Protein AF-A0ABD3BTG7-F1 (afdb_monomer_lite)

Foldseek 3Di:
DDDVLLVCFPVSVVVVVVVVVVVVVVVVVVQVVPVVVVVVVVVVVVVVCVVVPDDDPPCPPDPGDDDLPPPPDPNVVVVVVVVVVVVCVVQNDAPEEAEDEFDCPDPQNVVVCVVVPNDDSSSCVVSSVVVSVVVVVVVVVVVCPPDPRGDYHYDYD

Secondary structure (DSSP, 8-state):
---TTGGGHHHHHHHHHHHHHHHHHHHHHHHHHTHHHHHHHHHHHHHHHHHTT----TTTT-S----TTSTTSHHHHHHHHHHHHHHHHHH-S-SEEEEE---TT-HHHHHHHHHTTS--GGG-HHHHHHHHHHHHHHHHHHHHTT-TT--EEEEE-

Sequence (157 aa):
MYSLLLNGGRLFQQYLVDAYTCIEQSRLDFINTNQNIFRSEYVAGLYDALARGDNNAHDIGKRVFLPSSFTGGPRYMYKHYQDALAICRVYGNPQYFITFTCNVKWPEICRHLDKNGGTQAQNRPDIIARVFRIKVQQCFSGLCEPTGHSAMWLQVI

InterPro domains:
  IPR025476 Helitron helicase-like domain [PF14214] (5-145)

Organism: NCBI:txid1961234

pLDDT: mean 81.6, std 11.11, range [41.5, 96.06]

Structure (mmCIF, N/CA/C/O backbone):
data_AF-A0ABD3BTG7-F1
#
_entry.id   AF-A0ABD3BTG7-F1
#
loop_
_atom_site.group_PDB
_atom_site.id
_atom_site.type_symbol
_atom_site.label_atom_id
_atom_site.label_alt_id
_atom_site.label_comp_id
_atom_site.label_asym_id
_atom_site.label_entity_id
_atom_site.label_seq_id
_atom_site.pdbx_PDB_ins_code
_atom_site.Cartn_x
_atom_site.Cartn_y
_atom_site.Cartn_z
_atom_site.occupancy
_atom_site.B_iso_or_equiv
_atom_site.auth_seq_id
_atom_site.auth_comp_id
_atom_site.auth_asym_id
_atom_site.auth_atom_id
_atom_site.pdbx_PDB_model_num
ATOM 1 N N . MET A 1 1 ? -5.006 -6.252 26.808 1.00 41.50 1 MET A N 1
ATOM 2 C CA . MET A 1 1 ? -3.707 -5.553 26.724 1.00 41.50 1 MET A CA 1
ATOM 3 C C . MET A 1 1 ? -3.990 -4.145 26.219 1.00 41.50 1 MET A C 1
ATOM 5 O O . MET A 1 1 ? -4.312 -3.983 25.048 1.00 41.50 1 MET A O 1
ATOM 9 N N . TYR A 1 2 ? -4.033 -3.163 27.121 1.00 54.88 2 TYR A N 1
ATOM 10 C CA . TYR A 1 2 ? -4.366 -1.777 26.788 1.00 54.88 2 TYR A CA 1
ATOM 11 C C . TYR A 1 2 ? -3.116 -1.090 26.233 1.00 54.88 2 TYR A C 1
ATOM 13 O O . TYR A 1 2 ? -2.169 -0.854 26.975 1.00 54.88 2 TYR A O 1
ATOM 21 N N . SER A 1 3 ? -3.086 -0.802 24.931 1.00 67.50 3 SER A N 1
ATOM 22 C CA . SER A 1 3 ? -2.063 0.090 24.380 1.00 67.50 3 SER A CA 1
ATOM 23 C C . SER A 1 3 ? -2.517 1.525 24.633 1.00 67.50 3 SER A C 1
ATOM 25 O O . SER A 1 3 ? -3.470 1.975 23.998 1.00 67.50 3 SER A O 1
ATOM 27 N N . LEU A 1 4 ? -1.862 2.236 25.561 1.00 73.00 4 LEU A N 1
ATOM 28 C CA . LEU A 1 4 ? -2.149 3.654 25.844 1.00 73.00 4 LEU A CA 1
ATOM 29 C C . LEU A 1 4 ? -2.120 4.512 24.568 1.00 73.00 4 LEU A C 1
ATOM 31 O O . LEU A 1 4 ? -2.886 5.463 24.452 1.00 73.00 4 LEU A O 1
ATOM 35 N N . LEU A 1 5 ? -1.278 4.140 23.600 1.00 78.75 5 LEU A N 1
ATOM 36 C CA . LEU A 1 5 ? -1.126 4.843 22.327 1.00 78.75 5 LEU A CA 1
ATOM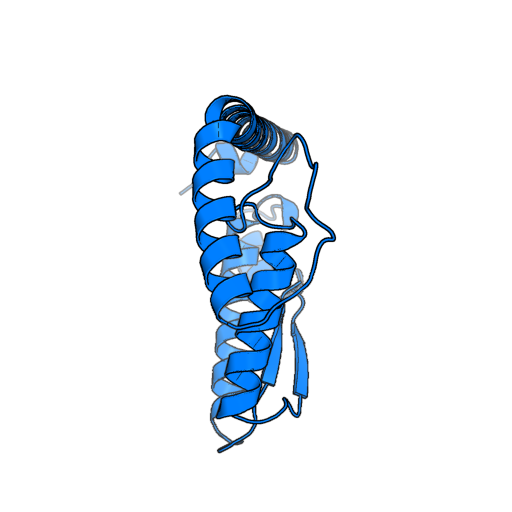 37 C C . LEU A 1 5 ? -2.440 4.896 21.535 1.00 78.75 5 LEU A C 1
ATOM 39 O O . LEU A 1 5 ? -2.820 5.955 21.045 1.00 78.75 5 LEU A O 1
ATOM 43 N N . LEU A 1 6 ? -3.178 3.783 21.468 1.00 75.00 6 LEU A N 1
ATOM 44 C CA . LEU A 1 6 ? -4.442 3.713 20.721 1.00 75.00 6 LEU A CA 1
ATOM 45 C C . LEU A 1 6 ? -5.578 4.490 21.405 1.00 75.00 6 LEU A C 1
ATOM 47 O O . LEU A 1 6 ? -6.529 4.902 20.742 1.00 75.00 6 LEU A O 1
ATOM 51 N N . ASN A 1 7 ? -5.464 4.749 22.710 1.00 76.56 7 ASN A N 1
ATOM 52 C CA . ASN A 1 7 ? -6.413 5.592 23.437 1.00 76.56 7 ASN A CA 1
ATOM 53 C C . ASN A 1 7 ? -6.187 7.093 23.190 1.00 76.56 7 ASN A C 1
ATOM 55 O O . ASN A 1 7 ? -7.058 7.892 23.522 1.00 76.56 7 ASN A O 1
ATOM 59 N N . GLY A 1 8 ? -5.069 7.485 22.564 1.00 79.69 8 GLY A N 1
ATOM 60 C CA . GLY A 1 8 ? -4.791 8.875 22.185 1.00 79.69 8 GLY A CA 1
ATOM 61 C C . GLY A 1 8 ? -5.719 9.435 21.096 1.00 79.69 8 GLY A C 1
ATOM 62 O O . GLY A 1 8 ? -5.681 10.635 20.821 1.00 79.69 8 GLY A O 1
ATOM 63 N N . GLY A 1 9 ? -6.556 8.595 20.471 1.00 84.69 9 GLY A N 1
ATOM 64 C CA . GLY A 1 9 ? -7.593 9.010 19.523 1.00 84.69 9 GLY A CA 1
ATOM 65 C C . GLY A 1 9 ? -7.046 9.885 18.393 1.00 84.69 9 GLY A C 1
ATOM 66 O O . GLY A 1 9 ? -6.096 9.506 17.709 1.00 84.69 9 GLY A O 1
ATOM 67 N N . ARG A 1 10 ? -7.625 11.081 18.218 1.00 86.94 10 ARG A N 1
ATOM 68 C CA . ARG A 1 10 ? -7.233 12.026 17.157 1.00 86.94 10 ARG A CA 1
ATOM 69 C C . ARG A 1 10 ? -5.776 12.479 17.243 1.00 86.94 10 ARG A C 1
ATOM 71 O O . ARG A 1 10 ? -5.151 12.647 16.204 1.00 86.94 10 ARG A O 1
ATOM 78 N N . LEU A 1 11 ? -5.228 12.639 18.450 1.00 89.31 11 LEU A N 1
ATOM 79 C CA . LEU A 1 11 ? -3.832 13.050 18.619 1.00 89.31 11 LEU A CA 1
ATOM 80 C C . LEU A 1 11 ? -2.878 11.975 18.085 1.00 89.31 11 LEU A C 1
ATOM 82 O O . LEU A 1 11 ? -1.920 12.279 17.382 1.00 89.31 11 LEU A O 1
ATOM 86 N N . PHE A 1 12 ? -3.179 10.706 18.368 1.00 87.75 12 PHE A N 1
ATOM 87 C CA . PHE A 1 12 ? -2.403 9.588 17.838 1.00 87.75 12 PHE A CA 1
ATOM 88 C C . PHE A 1 12 ? -2.557 9.449 16.317 1.00 87.75 12 PHE A C 1
ATOM 90 O O . PHE A 1 12 ? -1.576 9.206 15.621 1.00 87.75 12 PHE A O 1
ATOM 97 N N . GLN A 1 13 ? -3.768 9.649 15.785 1.00 87.81 13 GLN A N 1
ATOM 98 C CA . GLN A 1 13 ? -4.004 9.651 14.337 1.00 87.81 13 GLN A CA 1
ATOM 99 C C . GLN A 1 13 ? -3.195 10.746 13.630 1.00 87.81 13 GLN A C 1
ATOM 101 O O . GLN A 1 13 ? -2.576 10.468 12.608 1.00 87.81 13 GLN A O 1
ATOM 106 N N . GLN A 1 14 ? -3.157 11.958 14.189 1.00 91.38 14 GLN A N 1
ATOM 107 C CA . GLN A 1 14 ? -2.342 13.048 13.657 1.00 91.38 14 GLN A CA 1
ATOM 108 C C . GLN A 1 14 ? -0.854 12.693 13.693 1.00 91.38 14 GLN A C 1
ATOM 110 O O . GLN A 1 14 ? -0.184 12.781 12.670 1.00 91.38 14 GLN A O 1
ATOM 115 N N . TYR A 1 15 ? -0.365 12.186 14.828 1.00 92.00 15 TYR A N 1
ATOM 116 C CA . TYR A 1 15 ? 1.019 11.735 14.953 1.00 92.00 15 TYR A CA 1
ATOM 117 C C . TYR A 1 15 ? 1.398 10.686 13.895 1.00 92.00 15 TYR A C 1
ATOM 119 O O . TYR A 1 15 ? 2.479 10.761 13.319 1.00 92.00 15 TYR A O 1
ATOM 127 N N . LEU A 1 16 ? 0.516 9.722 13.605 1.00 90.62 16 LEU A N 1
ATOM 128 C CA . LEU A 1 16 ? 0.758 8.723 12.560 1.00 90.62 16 LEU A CA 1
ATOM 129 C C . LEU A 1 16 ? 0.877 9.348 11.165 1.00 90.62 16 LEU A C 1
ATOM 131 O O . LEU A 1 16 ? 1.757 8.953 10.402 1.00 90.62 16 LEU A O 1
ATOM 135 N N . VAL A 1 17 ? 0.003 10.302 10.830 1.00 92.88 17 VAL A N 1
ATOM 136 C CA . VAL A 1 17 ? 0.037 11.005 9.536 1.00 92.88 17 VAL A CA 1
ATOM 137 C C . VAL A 1 17 ? 1.312 11.838 9.409 1.00 92.88 17 VAL A C 1
ATOM 139 O O . VAL A 1 17 ? 1.978 11.786 8.373 1.00 92.88 17 VAL A O 1
ATOM 142 N N . ASP A 1 18 ? 1.694 12.546 10.469 1.00 96.06 18 ASP A N 1
ATOM 143 C CA . ASP A 1 18 ? 2.909 13.359 10.496 1.00 96.06 18 ASP A CA 1
ATOM 144 C C . ASP A 1 18 ? 4.158 12.475 10.367 1.00 96.06 18 ASP A C 1
ATOM 146 O O . ASP A 1 18 ? 5.019 12.725 9.524 1.00 96.06 18 ASP A O 1
ATOM 150 N N . ALA A 1 19 ? 4.226 11.379 11.129 1.00 95.62 19 ALA A N 1
ATOM 151 C CA . ALA A 1 19 ? 5.321 10.416 11.049 1.00 95.62 19 ALA A CA 1
ATOM 152 C C . ALA A 1 19 ? 5.441 9.803 9.645 1.00 95.62 19 ALA A C 1
ATOM 154 O O . ALA A 1 19 ? 6.545 9.718 9.105 1.00 95.62 19 ALA A O 1
ATOM 155 N N . TYR A 1 20 ? 4.319 9.418 9.031 1.00 93.69 20 TYR A N 1
ATOM 156 C CA . TYR A 1 20 ? 4.301 8.913 7.658 1.00 93.69 20 TYR A CA 1
ATOM 157 C C . TYR A 1 20 ? 4.818 9.958 6.661 1.00 93.69 20 TYR A C 1
ATOM 159 O O . TYR A 1 20 ? 5.662 9.643 5.826 1.00 93.69 20 TYR A O 1
ATOM 167 N N . THR A 1 21 ? 4.378 11.212 6.786 1.00 94.69 21 THR A N 1
ATOM 168 C CA . THR A 1 21 ? 4.817 12.314 5.915 1.00 94.69 21 THR A CA 1
ATOM 169 C C . THR A 1 21 ? 6.323 12.549 6.027 1.00 94.69 21 THR A C 1
ATOM 171 O O . THR A 1 21 ? 6.998 12.685 5.010 1.00 94.69 21 THR A O 1
ATOM 174 N N . CYS A 1 22 ? 6.883 12.518 7.240 1.00 96.00 22 CYS A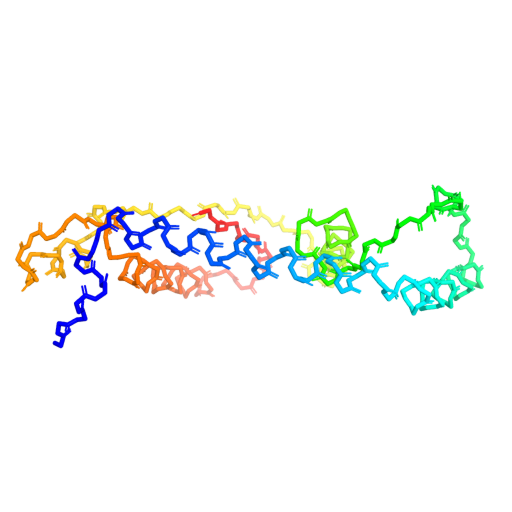 N 1
ATOM 175 C CA . CYS A 1 22 ? 8.327 12.633 7.462 1.00 96.00 22 CYS A CA 1
ATOM 176 C C . CYS A 1 22 ? 9.117 11.483 6.818 1.00 96.00 22 CYS A C 1
ATOM 178 O O . CYS A 1 22 ? 10.194 11.701 6.258 1.00 96.00 22 CYS A O 1
ATOM 180 N N . ILE A 1 23 ? 8.591 10.257 6.878 1.00 94.44 23 ILE A N 1
ATOM 181 C CA . ILE A 1 23 ? 9.211 9.088 6.241 1.00 94.44 23 ILE A CA 1
ATOM 182 C C . ILE A 1 23 ? 9.174 9.232 4.718 1.00 94.44 23 ILE A C 1
ATOM 184 O O . ILE A 1 23 ? 10.200 9.050 4.065 1.00 94.44 23 ILE A O 1
ATOM 188 N N . GLU A 1 24 ? 8.025 9.590 4.145 1.00 91.75 24 GLU A N 1
ATOM 189 C CA . GLU A 1 24 ? 7.890 9.777 2.698 1.00 91.75 24 GLU A CA 1
ATOM 190 C C . GLU A 1 24 ? 8.751 10.934 2.185 1.00 91.75 24 GLU A C 1
ATOM 192 O O . GLU A 1 24 ? 9.416 10.786 1.160 1.00 91.75 24 GLU A O 1
ATOM 197 N N . GLN A 1 25 ? 8.838 12.038 2.930 1.00 93.94 25 GLN A N 1
ATOM 198 C CA . GLN A 1 25 ? 9.765 13.127 2.629 1.00 93.94 25 GLN A CA 1
ATOM 199 C C . GLN A 1 25 ? 11.211 12.621 2.602 1.00 93.94 25 GLN A C 1
ATOM 201 O O . GLN A 1 25 ? 11.918 12.838 1.623 1.00 93.94 25 GLN A O 1
ATOM 206 N N . SER A 1 26 ? 11.626 11.863 3.621 1.00 94.12 26 SER A N 1
ATOM 207 C CA . SER A 1 26 ? 12.976 11.290 3.688 1.00 94.12 26 SER A CA 1
ATOM 208 C C . SER A 1 26 ? 13.272 10.366 2.496 1.00 94.12 26 SER A C 1
ATOM 210 O O . SER A 1 26 ? 14.380 10.364 1.955 1.00 94.12 26 SER A O 1
ATOM 212 N N . ARG A 1 27 ? 12.278 9.588 2.044 1.00 91.56 27 ARG A N 1
ATOM 213 C CA . ARG A 1 27 ? 12.392 8.743 0.842 1.00 91.56 27 ARG A CA 1
ATOM 214 C C . ARG A 1 27 ? 12.532 9.580 -0.429 1.00 91.56 27 ARG A C 1
ATOM 216 O O . ARG A 1 27 ? 13.345 9.239 -1.286 1.00 91.56 27 ARG A O 1
ATOM 223 N N . LEU A 1 28 ? 11.761 10.658 -0.563 1.00 91.12 28 LEU A N 1
ATOM 224 C CA . LEU A 1 28 ? 11.852 11.571 -1.704 1.00 91.12 28 LEU A CA 1
ATOM 225 C C . LEU A 1 28 ? 13.191 12.307 -1.735 1.00 91.12 28 LEU A C 1
ATOM 227 O O . LEU A 1 28 ? 13.795 12.407 -2.802 1.00 91.12 28 LEU A O 1
ATOM 231 N N . ASP A 1 29 ? 13.689 12.743 -0.581 1.00 93.56 29 ASP A N 1
ATOM 232 C CA . ASP A 1 29 ? 15.000 13.377 -0.454 1.00 93.56 29 ASP A CA 1
ATOM 233 C C . ASP A 1 29 ? 16.107 12.413 -0.882 1.00 93.56 29 ASP A C 1
ATOM 235 O O . ASP A 1 29 ? 16.955 12.770 -1.700 1.00 93.56 29 ASP A O 1
ATOM 239 N N . PHE A 1 30 ? 16.040 11.151 -0.445 1.00 91.62 30 PHE A N 1
ATOM 240 C CA . PHE A 1 30 ? 16.958 10.114 -0.913 1.00 91.62 30 PHE A CA 1
ATOM 241 C C . PHE A 1 30 ? 16.915 9.955 -2.439 1.00 91.62 30 PHE A C 1
ATOM 243 O O . PHE A 1 30 ? 17.965 9.898 -3.083 1.00 91.62 30 PHE A O 1
ATOM 250 N N . ILE A 1 31 ? 15.720 9.909 -3.035 1.00 90.12 31 ILE A N 1
ATOM 251 C CA . ILE A 1 31 ? 15.560 9.810 -4.491 1.00 90.12 31 ILE A CA 1
ATOM 252 C C . ILE A 1 31 ? 16.162 11.038 -5.181 1.00 90.12 31 ILE A C 1
ATOM 254 O O . ILE A 1 31 ? 16.835 10.899 -6.203 1.00 90.12 31 ILE A O 1
ATOM 258 N N . ASN A 1 32 ? 15.957 12.230 -4.628 1.00 89.44 32 ASN A N 1
ATOM 259 C CA . ASN A 1 32 ? 16.455 13.485 -5.175 1.00 89.44 32 ASN A CA 1
ATOM 260 C C . ASN A 1 32 ? 17.992 13.585 -5.109 1.00 89.44 32 ASN A C 1
ATOM 262 O O . ASN A 1 32 ? 18.626 14.002 -6.077 1.00 89.44 32 ASN A O 1
ATOM 266 N N . THR A 1 33 ? 18.617 13.140 -4.016 1.00 91.31 33 THR A N 1
ATOM 267 C CA . THR A 1 33 ? 20.083 13.132 -3.875 1.00 91.31 33 THR A CA 1
ATOM 268 C C . THR A 1 33 ? 20.745 12.066 -4.755 1.00 91.31 33 THR A C 1
ATOM 270 O O . THR A 1 33 ? 21.828 12.291 -5.289 1.00 91.31 33 THR A O 1
ATOM 273 N N . ASN A 1 34 ? 20.087 10.921 -4.967 1.00 89.69 34 ASN A N 1
ATOM 274 C CA . ASN A 1 34 ? 20.652 9.771 -5.684 1.00 89.69 34 ASN A CA 1
ATOM 275 C C . ASN A 1 34 ? 20.204 9.672 -7.153 1.00 89.69 34 ASN A C 1
ATOM 277 O O . ASN A 1 34 ? 20.246 8.597 -7.754 1.00 89.69 34 ASN A O 1
ATOM 281 N N . GLN A 1 35 ? 19.810 10.790 -7.770 1.00 88.00 35 GLN A N 1
ATOM 282 C CA . GLN A 1 35 ? 19.312 10.825 -9.152 1.00 88.00 35 GLN A CA 1
ATOM 283 C C . GLN A 1 35 ? 20.262 10.193 -10.173 1.00 88.00 35 GLN A C 1
ATOM 285 O O . GLN A 1 35 ? 19.799 9.573 -11.124 1.00 88.00 35 GLN A O 1
ATOM 290 N N . ASN A 1 36 ? 21.579 10.287 -9.975 1.00 85.31 36 ASN A N 1
ATOM 291 C CA . ASN A 1 36 ? 22.555 9.694 -10.894 1.00 85.31 36 ASN A CA 1
ATOM 292 C C . ASN A 1 36 ? 22.402 8.169 -11.023 1.00 85.31 36 ASN A C 1
ATOM 294 O O . ASN A 1 36 ? 22.535 7.646 -12.126 1.00 85.31 36 ASN A O 1
ATOM 298 N N . ILE A 1 37 ? 22.068 7.479 -9.927 1.00 85.56 37 ILE A N 1
ATOM 299 C CA . ILE A 1 37 ? 21.862 6.023 -9.905 1.00 85.56 37 ILE A CA 1
ATOM 300 C C . ILE A 1 37 ? 20.585 5.664 -10.668 1.00 85.56 37 ILE A C 1
ATOM 302 O O . ILE A 1 37 ? 20.595 4.818 -11.555 1.00 85.56 37 ILE A O 1
ATOM 306 N N . PHE A 1 38 ? 19.484 6.360 -10.383 1.00 82.75 38 PHE A N 1
ATOM 307 C CA . PHE A 1 38 ? 18.212 6.095 -11.061 1.00 82.75 38 PHE A CA 1
ATOM 308 C C . PHE A 1 38 ? 18.265 6.442 -12.553 1.00 82.75 38 PHE A C 1
ATOM 310 O O . PHE A 1 38 ? 17.619 5.789 -13.370 1.00 82.75 38 PHE A O 1
ATOM 317 N N . ARG A 1 39 ? 19.061 7.449 -12.930 1.00 78.81 39 ARG A N 1
ATOM 318 C CA . ARG A 1 39 ? 19.306 7.793 -14.334 1.00 78.81 39 ARG A CA 1
ATOM 319 C C . ARG A 1 39 ? 20.117 6.724 -15.048 1.00 78.81 39 ARG A C 1
ATOM 321 O O . ARG A 1 39 ? 19.760 6.395 -16.172 1.00 78.81 39 ARG A O 1
ATOM 328 N N . SER A 1 40 ? 21.183 6.198 -14.444 1.00 79.81 40 SER A N 1
ATOM 329 C CA . SER A 1 40 ? 21.991 5.159 -15.090 1.00 79.81 40 SER A CA 1
ATOM 330 C C . SER A 1 40 ? 21.202 3.861 -15.265 1.00 79.81 40 SER A C 1
ATOM 332 O O . SER A 1 40 ? 21.220 3.293 -16.354 1.00 79.81 40 SER A O 1
ATOM 334 N N . GLU A 1 41 ? 20.438 3.448 -14.251 1.00 78.38 41 GLU A N 1
ATOM 335 C CA . GLU A 1 41 ? 19.538 2.290 -14.322 1.00 78.38 41 GLU A CA 1
ATOM 336 C C . GLU A 1 41 ? 18.475 2.468 -15.418 1.00 78.38 41 GLU A C 1
ATOM 338 O O . GLU A 1 41 ? 18.264 1.578 -16.243 1.00 78.38 41 GLU A O 1
ATOM 343 N N . TYR A 1 42 ? 17.846 3.646 -15.485 1.00 75.69 42 TYR A N 1
ATOM 344 C CA . TYR A 1 42 ? 16.859 3.938 -16.521 1.00 75.69 42 TYR A CA 1
ATOM 345 C C . TYR A 1 42 ? 17.463 3.952 -17.922 1.00 75.69 42 TYR A C 1
ATOM 347 O O . TYR A 1 42 ? 16.889 3.374 -18.838 1.00 75.69 42 TYR A O 1
ATOM 355 N N . VAL A 1 43 ? 18.610 4.608 -18.101 1.00 74.44 43 VAL A N 1
ATOM 356 C CA . VAL A 1 43 ? 19.290 4.677 -19.397 1.00 74.44 43 VAL A CA 1
ATOM 357 C C . VAL A 1 43 ? 19.690 3.275 -19.860 1.00 74.44 43 VAL A C 1
ATOM 359 O O . VAL A 1 43 ? 19.485 2.955 -21.026 1.00 74.44 43 VAL A O 1
ATOM 362 N N . ALA A 1 44 ? 20.172 2.411 -18.961 1.00 75.56 44 ALA A N 1
ATOM 363 C CA . ALA A 1 44 ? 20.442 1.010 -19.280 1.00 75.56 44 ALA A CA 1
ATOM 364 C C . ALA A 1 44 ? 19.172 0.268 -19.741 1.00 75.56 44 ALA A C 1
ATOM 366 O O . ALA A 1 44 ? 19.195 -0.404 -20.772 1.00 75.56 44 ALA A O 1
ATOM 367 N N . GLY A 1 45 ? 18.051 0.445 -19.035 1.00 74.62 45 GLY A N 1
ATOM 368 C CA . GLY A 1 45 ? 16.760 -0.119 -19.441 1.00 74.62 45 GLY A CA 1
ATOM 369 C C . GLY A 1 45 ? 16.232 0.446 -20.766 1.00 74.62 45 GLY A C 1
ATOM 370 O O . GLY A 1 45 ? 15.656 -0.288 -21.565 1.00 74.62 45 GLY A O 1
ATOM 371 N N . LEU A 1 46 ? 16.464 1.733 -21.038 1.00 73.56 46 LEU A N 1
ATOM 372 C CA . LEU A 1 46 ? 16.088 2.375 -22.295 1.00 73.56 46 LEU A CA 1
ATOM 373 C C . LEU A 1 46 ? 16.906 1.821 -23.465 1.00 73.56 46 LEU A C 1
ATOM 375 O O . LEU A 1 46 ? 16.336 1.570 -24.520 1.00 73.56 46 LEU A O 1
ATOM 379 N N . TYR A 1 47 ? 18.211 1.593 -23.291 1.00 73.50 47 TYR A N 1
ATOM 380 C CA . TYR A 1 47 ? 19.037 0.954 -24.319 1.00 73.50 47 TYR A CA 1
ATOM 381 C C . TYR A 1 47 ? 18.563 -0.471 -24.640 1.00 73.50 47 TYR A C 1
ATOM 383 O O . TYR A 1 47 ? 18.511 -0.829 -25.814 1.00 73.50 47 TYR A O 1
ATOM 391 N N . ASP A 1 48 ? 18.164 -1.261 -23.637 1.00 77.31 48 ASP A N 1
ATOM 392 C CA . ASP A 1 48 ? 17.568 -2.590 -23.856 1.00 77.31 48 ASP A CA 1
ATOM 393 C C . ASP A 1 48 ? 16.215 -2.495 -24.589 1.00 77.31 48 ASP A C 1
ATOM 395 O O . ASP A 1 48 ? 15.955 -3.246 -25.528 1.00 77.31 48 ASP A O 1
ATOM 399 N N . ALA A 1 49 ? 15.369 -1.522 -24.238 1.00 72.19 49 ALA A N 1
ATOM 400 C CA . ALA A 1 49 ? 14.102 -1.279 -24.931 1.00 72.19 49 ALA A CA 1
ATOM 401 C C . ALA A 1 49 ? 14.296 -0.822 -26.394 1.00 72.19 49 ALA A C 1
ATOM 403 O O . ALA A 1 49 ? 13.627 -1.336 -27.293 1.00 72.19 49 ALA A O 1
ATOM 404 N N . LEU A 1 50 ? 15.255 0.074 -26.652 1.00 73.56 50 LEU A N 1
ATOM 405 C CA . LEU A 1 50 ? 15.651 0.507 -27.999 1.00 73.56 50 LEU A CA 1
ATOM 406 C C . LEU A 1 50 ? 16.197 -0.659 -28.828 1.00 73.56 50 LEU A C 1
ATOM 408 O O . LEU A 1 50 ? 15.826 -0.807 -29.990 1.00 73.56 50 LEU A O 1
ATOM 412 N N . ALA A 1 51 ? 17.023 -1.528 -28.235 1.00 76.06 51 ALA A N 1
ATOM 413 C CA . ALA A 1 51 ? 17.520 -2.736 -28.898 1.00 76.06 51 ALA A CA 1
ATOM 414 C C . ALA A 1 51 ? 16.384 -3.696 -29.303 1.00 76.06 51 ALA A C 1
ATOM 416 O O . ALA A 1 51 ? 16.513 -4.434 -30.278 1.00 76.06 51 ALA A O 1
ATOM 417 N N . ARG A 1 52 ? 15.251 -3.655 -28.589 1.00 74.75 52 ARG A N 1
ATOM 418 C CA . ARG A 1 52 ? 14.021 -4.407 -28.891 1.00 74.75 52 ARG A CA 1
ATOM 419 C C . ARG A 1 52 ? 13.057 -3.662 -29.829 1.00 74.75 52 ARG A C 1
ATOM 421 O O . ARG A 1 52 ? 11.995 -4.199 -30.137 1.00 74.75 52 ARG A O 1
ATOM 428 N N . GLY A 1 53 ? 13.422 -2.467 -30.301 1.00 72.19 53 GLY A N 1
ATOM 429 C CA . GLY A 1 53 ? 12.661 -1.680 -31.277 1.00 72.19 53 GLY A CA 1
ATOM 430 C C . GLY A 1 53 ? 11.614 -0.720 -30.696 1.00 72.19 53 GLY A C 1
ATOM 431 O O . GLY A 1 53 ? 10.771 -0.237 -31.452 1.00 72.19 53 GLY A O 1
ATOM 432 N N . ASP A 1 54 ? 11.637 -0.433 -29.389 1.00 67.06 54 ASP A N 1
ATOM 433 C CA . ASP A 1 54 ? 10.730 0.541 -28.761 1.00 67.06 54 ASP A CA 1
ATOM 434 C C . ASP A 1 54 ? 11.263 1.978 -28.947 1.00 67.06 54 ASP A C 1
ATOM 436 O O . ASP A 1 54 ? 12.369 2.305 -28.518 1.00 67.06 54 ASP A O 1
ATOM 440 N N . ASN A 1 55 ? 10.490 2.844 -29.615 1.00 66.25 55 ASN A N 1
ATOM 441 C CA . ASN A 1 55 ? 10.918 4.181 -30.070 1.00 66.25 55 ASN A CA 1
ATOM 442 C C . ASN A 1 55 ? 10.268 5.346 -29.290 1.00 66.25 55 ASN A C 1
ATOM 444 O O . ASN A 1 55 ? 10.171 6.470 -29.789 1.00 66.25 55 ASN A O 1
ATOM 448 N N . ASN A 1 56 ? 9.793 5.112 -28.066 1.00 62.09 56 ASN A N 1
ATOM 449 C CA . ASN A 1 56 ? 9.120 6.147 -27.279 1.00 62.09 56 ASN A CA 1
ATOM 450 C C . ASN A 1 56 ? 10.098 7.171 -26.661 1.00 62.09 56 ASN A C 1
ATOM 452 O O . ASN A 1 56 ? 10.724 6.931 -25.632 1.00 62.09 56 ASN A O 1
ATOM 456 N N . ALA A 1 57 ? 10.167 8.368 -27.254 1.00 62.00 57 ALA A N 1
ATOM 457 C CA . ALA A 1 57 ? 11.067 9.466 -26.865 1.00 62.00 57 ALA A CA 1
ATOM 458 C C . ALA A 1 57 ? 10.535 10.412 -25.758 1.00 62.00 57 ALA A C 1
ATOM 460 O O . ALA A 1 57 ? 11.149 11.439 -25.471 1.00 62.00 57 ALA A O 1
ATOM 461 N N . HIS A 1 58 ? 9.401 10.100 -25.121 1.00 63.62 58 HIS A N 1
ATOM 462 C CA . HIS A 1 58 ? 8.679 11.022 -24.224 1.00 63.62 58 HIS A CA 1
ATOM 463 C C . HIS A 1 58 ? 9.454 11.427 -22.946 1.00 63.62 58 HIS A C 1
ATOM 465 O O . HIS A 1 58 ? 9.160 12.445 -22.318 1.00 63.62 58 HIS A O 1
ATOM 471 N N . ASP A 1 59 ? 10.442 10.636 -22.529 1.00 60.41 59 ASP A N 1
ATOM 472 C CA . ASP A 1 59 ? 11.174 10.840 -21.271 1.00 60.41 59 ASP A CA 1
ATOM 473 C C . ASP A 1 59 ? 12.572 11.457 -21.446 1.00 60.41 59 ASP A C 1
ATOM 475 O O . ASP A 1 59 ? 13.270 11.711 -20.456 1.00 60.41 59 ASP A O 1
ATOM 479 N N . ILE A 1 60 ? 12.976 11.749 -22.686 1.00 61.38 60 ILE A N 1
ATOM 480 C CA . ILE A 1 60 ? 14.263 12.380 -22.983 1.00 61.38 60 ILE A CA 1
ATOM 481 C C . ILE A 1 60 ? 14.237 13.824 -22.457 1.00 61.38 60 ILE A C 1
ATOM 483 O O . ILE A 1 60 ? 13.395 14.629 -22.841 1.00 61.38 60 ILE A O 1
ATOM 487 N N . GLY A 1 61 ? 15.161 14.154 -21.547 1.00 59.75 61 GLY A N 1
ATOM 488 C CA . GLY A 1 61 ? 15.332 15.512 -21.006 1.00 59.75 61 GLY A CA 1
ATOM 489 C C . GLY A 1 61 ? 14.731 15.774 -19.617 1.00 59.75 61 GLY A C 1
ATOM 490 O O . GLY A 1 61 ? 14.879 16.878 -19.093 1.00 59.75 61 GLY A O 1
ATOM 491 N N . LYS A 1 62 ? 14.109 14.788 -18.952 1.00 67.50 62 LYS A N 1
ATOM 492 C CA . LYS A 1 62 ? 13.619 14.975 -17.570 1.00 67.50 62 LYS A CA 1
ATOM 493 C C . LYS A 1 62 ? 14.776 15.106 -16.576 1.00 67.50 62 LYS A C 1
ATOM 495 O O . LYS A 1 62 ? 15.687 14.277 -16.569 1.00 67.50 62 LYS A O 1
ATOM 500 N N . ARG A 1 63 ? 14.739 16.133 -15.713 1.00 67.06 63 ARG A N 1
ATOM 501 C CA . ARG A 1 63 ? 15.770 16.418 -14.688 1.00 67.06 63 ARG A CA 1
ATOM 502 C C . ARG A 1 63 ? 15.656 15.521 -13.451 1.00 67.06 63 ARG A C 1
ATOM 504 O O . ARG A 1 63 ? 16.682 15.113 -12.922 1.00 67.06 63 ARG A O 1
ATOM 511 N N . VAL A 1 64 ? 14.433 15.184 -13.040 1.00 73.38 64 VAL A N 1
ATOM 512 C CA . VAL A 1 64 ? 14.150 14.323 -11.881 1.00 73.38 64 VAL A CA 1
ATOM 513 C C . VAL A 1 64 ? 13.405 13.077 -12.341 1.00 73.38 64 VAL A C 1
ATOM 515 O O . VAL A 1 64 ? 12.440 13.156 -13.104 1.00 73.38 64 VAL A O 1
ATOM 518 N N . PHE A 1 65 ? 13.872 11.925 -11.879 1.00 78.44 65 PHE A N 1
ATOM 519 C CA . PHE A 1 65 ? 13.349 10.610 -12.187 1.00 78.44 65 PHE A CA 1
ATOM 520 C C . PHE A 1 65 ? 12.827 9.958 -10.907 1.00 78.44 65 PHE A C 1
ATOM 522 O O . PHE A 1 65 ? 13.584 9.723 -9.964 1.00 78.44 65 PHE A O 1
ATOM 529 N N . LEU A 1 66 ? 11.527 9.662 -10.883 1.00 84.62 66 LEU A N 1
ATOM 530 C CA . LEU A 1 66 ? 10.924 8.838 -9.839 1.00 84.62 66 LEU A CA 1
ATOM 531 C C . LEU A 1 66 ? 10.980 7.367 -10.275 1.00 84.62 66 LEU A C 1
ATOM 533 O O . LEU A 1 66 ? 10.477 7.061 -11.360 1.00 84.62 66 LEU A O 1
ATOM 537 N N . PRO A 1 67 ? 11.566 6.466 -9.470 1.00 84.31 67 PRO A N 1
ATOM 538 C CA . PRO A 1 67 ? 11.619 5.040 -9.775 1.00 84.31 67 PRO A CA 1
ATOM 539 C C . PRO A 1 67 ? 10.230 4.386 -9.691 1.00 84.31 67 PRO A C 1
ATOM 541 O O . PRO A 1 67 ? 9.310 4.907 -9.062 1.00 84.31 67 PRO A O 1
ATOM 544 N N . SER A 1 68 ? 10.081 3.199 -10.289 1.00 84.38 68 SER A N 1
ATOM 545 C CA . SER A 1 68 ? 8.840 2.404 -10.210 1.00 84.38 68 SER A CA 1
ATOM 546 C C . SER A 1 68 ? 8.540 1.875 -8.801 1.00 84.38 68 SER A C 1
ATOM 548 O O . SER A 1 68 ? 7.422 1.445 -8.543 1.00 84.38 68 SER A O 1
ATOM 550 N N . SER A 1 69 ? 9.512 1.930 -7.883 1.00 85.12 69 SER A N 1
ATOM 551 C CA . SER A 1 69 ? 9.344 1.607 -6.461 1.00 85.12 69 SER A CA 1
ATOM 552 C C . SER A 1 69 ? 8.594 2.684 -5.667 1.00 85.12 69 SER A C 1
ATOM 554 O O . SER A 1 69 ? 8.191 2.433 -4.530 1.00 85.12 69 SER A O 1
ATOM 556 N N . PHE A 1 70 ? 8.401 3.879 -6.234 1.00 88.31 70 PHE A N 1
ATOM 557 C CA . PHE A 1 70 ? 7.606 4.930 -5.611 1.00 88.31 70 PHE A CA 1
ATOM 558 C C . PHE A 1 70 ? 6.111 4.704 -5.873 1.00 88.31 70 PHE A C 1
ATOM 560 O O . PHE A 1 70 ? 5.610 4.959 -6.971 1.00 88.31 70 PHE A O 1
ATOM 567 N N . THR A 1 71 ? 5.404 4.216 -4.854 1.00 88.00 71 THR A N 1
ATOM 568 C CA . THR A 1 71 ? 3.968 3.916 -4.902 1.00 88.00 71 THR A CA 1
ATOM 569 C C . THR A 1 71 ? 3.148 5.134 -5.325 1.00 88.00 71 THR A C 1
ATOM 571 O O . THR A 1 71 ? 3.356 6.239 -4.836 1.00 88.00 71 THR A O 1
ATOM 574 N N . GLY A 1 72 ? 2.197 4.936 -6.239 1.00 84.88 72 GLY A N 1
ATOM 575 C CA . GLY A 1 72 ? 1.325 6.003 -6.749 1.00 84.88 72 GLY A CA 1
ATOM 576 C C . GLY A 1 72 ? 1.958 6.898 -7.822 1.00 84.88 72 GLY A C 1
ATOM 577 O O . GLY A 1 72 ? 1.259 7.711 -8.421 1.00 84.88 72 GLY A O 1
ATOM 578 N N . GLY A 1 73 ? 3.252 6.742 -8.124 1.00 87.56 73 GLY A N 1
ATOM 579 C CA . GLY A 1 73 ? 3.891 7.451 -9.232 1.00 87.56 73 GLY A CA 1
ATOM 580 C C . GLY A 1 73 ? 3.478 6.916 -10.616 1.00 87.56 73 GLY A C 1
ATOM 581 O O . GLY A 1 73 ? 3.082 5.754 -10.740 1.00 87.56 73 GLY A O 1
ATOM 582 N N . PRO A 1 74 ? 3.665 7.695 -11.702 1.00 85.25 74 PRO A N 1
ATOM 583 C CA . PRO A 1 74 ? 3.318 7.260 -13.059 1.00 85.25 74 PRO A CA 1
ATOM 584 C C . PRO A 1 74 ? 3.987 5.943 -13.477 1.00 85.25 74 PRO A C 1
ATOM 586 O O . PRO A 1 74 ? 3.356 5.083 -14.084 1.00 85.25 74 PRO A O 1
ATOM 589 N N . ARG A 1 75 ? 5.262 5.745 -13.110 1.00 84.12 75 ARG A N 1
ATOM 590 C CA . ARG A 1 75 ? 6.007 4.515 -13.435 1.00 84.12 75 ARG A CA 1
ATOM 591 C C . ARG A 1 75 ? 5.556 3.312 -12.620 1.00 84.12 75 ARG A C 1
ATOM 593 O O . ARG A 1 75 ? 5.576 2.201 -13.136 1.00 84.12 75 ARG A O 1
ATOM 600 N N . TYR A 1 76 ? 5.154 3.531 -11.371 1.00 89.75 76 TYR A N 1
ATOM 601 C CA . TYR A 1 76 ? 4.558 2.491 -10.538 1.00 89.75 76 TYR A CA 1
ATOM 602 C C . TYR A 1 76 ? 3.258 1.988 -11.173 1.00 89.75 76 TYR A C 1
ATOM 604 O O . TYR A 1 76 ? 3.094 0.789 -11.380 1.00 89.75 76 TYR A O 1
ATOM 612 N N . MET A 1 77 ? 2.383 2.910 -11.589 1.00 89.62 77 MET A N 1
ATOM 613 C CA . MET A 1 77 ? 1.137 2.561 -12.277 1.00 89.62 77 MET A CA 1
ATOM 614 C C . MET A 1 77 ? 1.392 1.863 -13.617 1.00 89.62 77 MET A C 1
ATOM 616 O O . MET A 1 77 ? 0.769 0.844 -13.899 1.00 89.62 77 MET A O 1
ATOM 620 N N . TYR A 1 78 ? 2.334 2.369 -14.419 1.00 87.69 78 TYR A N 1
ATOM 621 C CA . TYR A 1 78 ? 2.678 1.767 -15.708 1.00 87.69 78 TYR A CA 1
ATOM 622 C C . TYR A 1 78 ? 3.227 0.343 -15.558 1.00 87.69 78 TYR A C 1
ATOM 624 O O . TYR A 1 78 ? 2.829 -0.548 -16.303 1.00 87.69 78 TYR A O 1
ATOM 632 N N . LYS A 1 79 ? 4.080 0.100 -14.555 1.00 87.94 79 LYS A N 1
ATOM 633 C CA . LYS A 1 79 ? 4.584 -1.242 -14.244 1.00 87.94 79 LYS A CA 1
ATOM 634 C C . LYS A 1 79 ? 3.444 -2.201 -13.890 1.00 87.94 79 LYS A C 1
ATOM 636 O O . LYS A 1 79 ? 3.346 -3.267 -14.485 1.00 87.94 79 LYS A O 1
ATOM 641 N N . HIS A 1 80 ? 2.541 -1.800 -12.994 1.00 89.88 80 HIS A N 1
ATOM 642 C CA . HIS A 1 80 ? 1.382 -2.623 -12.634 1.00 89.88 80 HIS A CA 1
ATOM 643 C C . HIS A 1 80 ? 0.438 -2.878 -13.812 1.00 89.88 80 HIS A C 1
ATOM 645 O O . HIS A 1 80 ? -0.131 -3.961 -13.915 1.00 89.88 80 HIS A O 1
ATOM 651 N N . TYR A 1 81 ? 0.300 -1.913 -14.721 1.00 89.25 81 TYR A N 1
ATOM 652 C CA . TYR A 1 81 ? -0.447 -2.097 -15.959 1.00 89.25 81 TYR A CA 1
ATOM 653 C C . TYR A 1 81 ? 0.210 -3.139 -16.877 1.00 89.25 81 TYR A C 1
ATOM 655 O O . TYR A 1 81 ? -0.475 -4.024 -17.384 1.00 89.25 81 TYR A O 1
ATOM 663 N N . GLN A 1 82 ? 1.533 -3.089 -17.059 1.00 89.88 82 GLN A N 1
ATOM 664 C CA . GLN A 1 82 ? 2.256 -4.099 -17.837 1.00 89.88 82 GLN A CA 1
ATOM 665 C C . GLN A 1 82 ? 2.154 -5.495 -17.210 1.00 89.88 82 GLN A C 1
ATOM 667 O O . GLN A 1 82 ? 1.886 -6.461 -17.925 1.00 89.88 82 GLN A O 1
ATOM 672 N N . ASP A 1 83 ? 2.295 -5.599 -15.886 1.00 91.00 83 ASP A N 1
ATOM 673 C CA . ASP A 1 83 ? 2.118 -6.859 -15.156 1.00 91.00 83 ASP A CA 1
ATOM 674 C C . ASP A 1 83 ? 0.689 -7.402 -15.338 1.00 91.00 83 ASP A C 1
ATOM 676 O O . ASP A 1 83 ? 0.495 -8.589 -15.604 1.00 91.00 83 ASP A O 1
ATOM 680 N N . ALA A 1 84 ? -0.321 -6.530 -15.280 1.00 88.88 84 ALA A N 1
ATOM 681 C CA . ALA A 1 84 ? -1.710 -6.896 -15.534 1.00 88.88 84 ALA A CA 1
ATOM 682 C C . ALA A 1 84 ? -1.922 -7.429 -16.958 1.00 88.88 84 ALA A C 1
ATOM 684 O O . ALA A 1 84 ? -2.563 -8.465 -17.134 1.00 88.88 84 ALA A O 1
ATOM 685 N N . LEU A 1 85 ? -1.350 -6.774 -17.974 1.00 90.06 85 LEU A N 1
ATOM 686 C CA . LEU A 1 85 ? -1.398 -7.256 -19.356 1.00 90.06 85 LEU A CA 1
ATOM 687 C C . LEU A 1 85 ? -0.705 -8.614 -19.519 1.00 90.06 85 LEU A C 1
ATOM 689 O O . LEU A 1 85 ? -1.205 -9.467 -20.254 1.00 90.06 85 LEU A O 1
ATOM 693 N N . ALA A 1 86 ? 0.419 -8.836 -18.832 1.00 89.81 86 ALA A N 1
ATOM 694 C CA . ALA A 1 86 ? 1.117 -10.118 -18.847 1.00 89.81 86 ALA A CA 1
ATOM 695 C 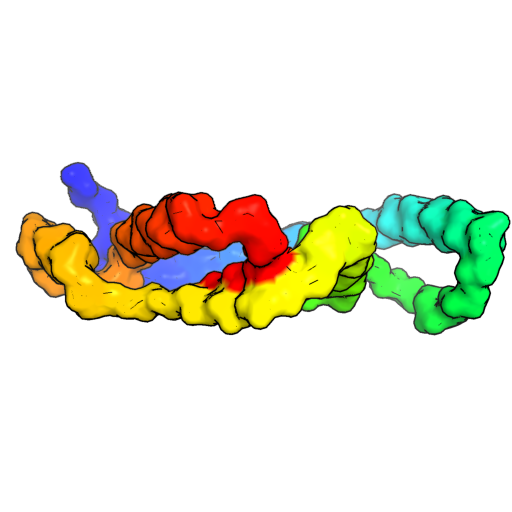C . ALA A 1 86 ? 0.251 -11.240 -18.250 1.00 89.81 86 ALA A C 1
ATOM 697 O O . ALA A 1 86 ? 0.179 -12.327 -18.823 1.00 89.81 86 ALA A O 1
A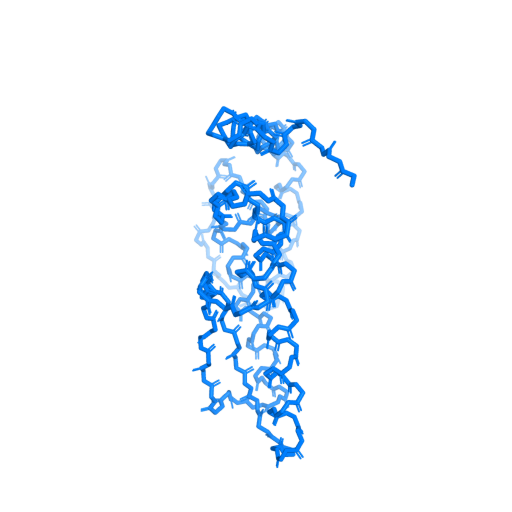TOM 698 N N . ILE A 1 87 ? -0.467 -10.963 -17.157 1.00 88.06 87 ILE A N 1
ATOM 699 C CA . ILE A 1 87 ? -1.431 -11.897 -16.559 1.00 88.06 87 ILE A CA 1
ATOM 700 C C . ILE A 1 87 ? -2.592 -12.166 -17.526 1.00 88.06 87 ILE A C 1
ATOM 702 O O . ILE A 1 87 ? -2.897 -13.328 -17.795 1.00 88.06 87 ILE A O 1
ATOM 706 N N . CYS A 1 88 ? -3.195 -11.122 -18.107 1.00 87.62 88 CYS A N 1
ATOM 707 C CA . CYS A 1 88 ? -4.289 -11.262 -19.075 1.00 87.62 88 CYS A CA 1
ATOM 708 C C . CYS A 1 88 ? -3.875 -12.056 -20.322 1.00 87.62 88 CYS A C 1
ATOM 710 O O . CYS A 1 88 ? -4.684 -12.777 -20.898 1.00 87.62 88 CYS A O 1
ATOM 712 N N . ARG A 1 89 ? -2.608 -11.972 -20.741 1.00 87.88 89 ARG A N 1
ATOM 713 C CA . ARG A 1 89 ? -2.091 -12.762 -21.865 1.00 87.88 89 ARG A CA 1
ATOM 714 C C . ARG A 1 89 ? -2.072 -14.265 -21.571 1.00 87.88 89 ARG A C 1
ATOM 716 O O . ARG A 1 89 ? -2.236 -15.050 -22.499 1.00 87.88 89 ARG A O 1
ATOM 723 N N . VAL A 1 90 ? -1.851 -14.662 -20.317 1.00 87.94 90 VAL A N 1
ATOM 724 C CA . VAL A 1 90 ? -1.774 -16.074 -19.901 1.00 87.94 90 VAL A CA 1
ATOM 725 C C . VAL A 1 90 ? -3.150 -16.631 -19.536 1.00 87.94 90 VAL A C 1
ATOM 727 O O . VAL A 1 90 ? -3.491 -17.733 -19.952 1.00 87.94 90 VAL A O 1
ATOM 730 N N . TYR A 1 91 ? -3.943 -15.871 -18.778 1.00 83.88 91 TYR A N 1
ATOM 731 C CA . TYR A 1 91 ? -5.216 -16.329 -18.206 1.00 83.88 91 TYR A CA 1
ATOM 732 C C . TYR A 1 91 ? -6.456 -15.802 -18.940 1.00 83.88 91 TYR A C 1
ATOM 734 O O . TYR A 1 91 ? -7.581 -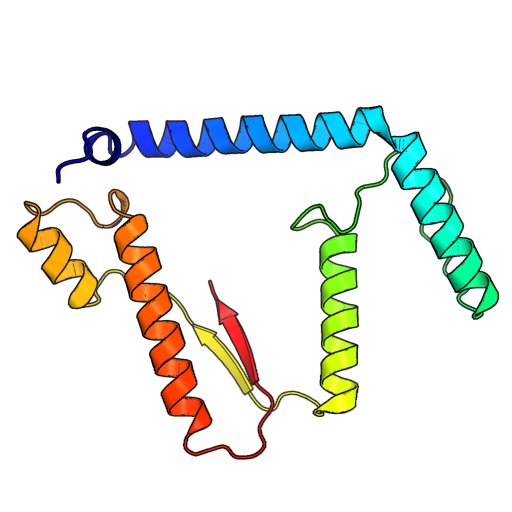16.130 -18.569 1.00 83.88 91 TYR A O 1
ATOM 742 N N . GLY A 1 92 ? -6.263 -14.999 -19.986 1.00 85.75 92 GLY A N 1
ATOM 743 C CA . GLY A 1 92 ? -7.340 -14.305 -20.677 1.00 85.75 92 GLY A CA 1
ATOM 744 C C . GLY A 1 92 ? -7.803 -13.050 -19.938 1.00 85.75 92 GLY A C 1
ATOM 745 O O . GLY A 1 92 ? -7.359 -12.724 -18.834 1.00 85.75 92 GLY A O 1
ATOM 746 N N . ASN A 1 93 ? -8.714 -12.320 -20.575 1.00 84.38 93 ASN A N 1
ATOM 747 C CA . ASN A 1 93 ? -9.284 -11.118 -19.985 1.00 84.38 93 ASN A CA 1
ATOM 748 C C . ASN A 1 93 ? -10.175 -11.473 -18.785 1.00 84.38 93 ASN A C 1
ATOM 750 O O . ASN A 1 93 ? -10.876 -12.489 -18.809 1.00 84.38 93 ASN A O 1
ATOM 754 N N . PRO A 1 94 ? -10.197 -10.623 -17.751 1.00 82.62 94 PRO A N 1
ATOM 755 C CA . PRO A 1 94 ? -11.095 -10.812 -16.623 1.00 82.62 94 PRO A CA 1
ATOM 756 C C . PRO A 1 94 ? -12.559 -10.787 -17.048 1.00 82.62 94 PRO A C 1
ATOM 758 O O . PRO A 1 94 ? -12.967 -9.961 -17.864 1.00 82.62 94 PRO A O 1
ATOM 761 N N . GLN A 1 95 ? -13.364 -11.638 -16.425 1.00 82.88 95 GLN A N 1
ATOM 762 C CA . GLN A 1 95 ? -14.817 -11.612 -16.614 1.00 82.88 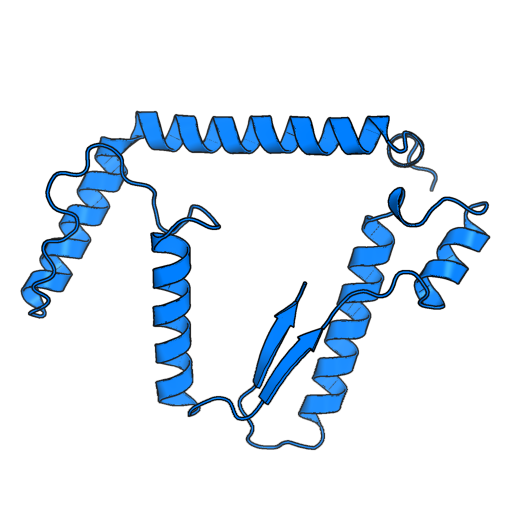95 GLN A CA 1
ATOM 763 C C . GLN A 1 95 ? -15.510 -10.748 -15.560 1.00 82.88 95 GLN A C 1
ATOM 765 O O . GLN A 1 95 ? -16.548 -10.152 -15.832 1.00 82.88 95 GLN A O 1
ATOM 770 N N . TYR A 1 96 ? -14.918 -10.649 -14.367 1.00 82.12 96 TYR A N 1
ATOM 771 C CA . TYR A 1 96 ? -15.496 -9.930 -13.239 1.00 82.12 96 TYR A CA 1
ATOM 772 C C . TYR A 1 96 ? -14.523 -8.895 -12.685 1.00 82.12 96 TYR A C 1
ATOM 774 O O . TYR A 1 96 ? -13.336 -9.166 -12.480 1.00 82.12 96 TYR A O 1
ATOM 782 N N . PHE A 1 97 ? -15.066 -7.713 -12.406 1.00 82.50 97 PHE A N 1
ATOM 783 C CA . PHE A 1 97 ? -14.402 -6.649 -11.672 1.00 82.50 97 PHE A CA 1
ATOM 784 C C . PHE A 1 97 ? -15.173 -6.422 -10.372 1.00 82.50 97 PHE A C 1
ATOM 786 O O . PHE A 1 97 ? -16.297 -5.919 -10.391 1.00 82.50 97 PHE A O 1
ATOM 793 N N . ILE A 1 98 ? -14.601 -6.860 -9.253 1.00 84.81 98 ILE A N 1
ATOM 794 C CA . ILE A 1 98 ? -15.232 -6.793 -7.935 1.00 84.81 98 ILE A CA 1
ATOM 795 C C . ILE A 1 98 ? -14.556 -5.697 -7.122 1.00 84.81 98 ILE A C 1
ATOM 797 O O . ILE A 1 98 ? -13.337 -5.688 -6.960 1.00 84.81 98 ILE A O 1
ATOM 801 N N . THR A 1 99 ? -15.363 -4.810 -6.550 1.00 86.94 99 THR A N 1
ATOM 802 C CA . THR A 1 99 ? -14.904 -3.828 -5.569 1.00 86.94 99 THR A CA 1
ATOM 803 C C . THR A 1 99 ? -15.353 -4.270 -4.185 1.00 86.94 99 THR A C 1
ATOM 805 O O . THR A 1 99 ? -16.551 -4.420 -3.943 1.00 86.94 99 THR A O 1
ATOM 808 N N . PHE A 1 100 ? -14.407 -4.470 -3.269 1.00 88.12 100 PHE A N 1
ATOM 809 C CA . PHE A 1 100 ? -14.701 -4.849 -1.890 1.00 88.12 100 PHE A CA 1
ATOM 810 C C . PHE A 1 100 ? -14.379 -3.696 -0.942 1.00 88.12 100 PHE A C 1
ATOM 812 O O . PHE A 1 100 ? -13.226 -3.287 -0.810 1.00 88.12 100 PHE A O 1
ATOM 819 N N . THR A 1 101 ? -15.416 -3.176 -0.287 1.00 89.50 101 THR A N 1
ATOM 820 C CA . THR A 1 101 ? -15.335 -2.033 0.627 1.00 89.50 101 THR A CA 1
ATOM 821 C C . THR A 1 101 ? -15.529 -2.478 2.072 1.00 89.50 101 THR A C 1
ATOM 823 O O . THR A 1 101 ? -16.285 -3.406 2.376 1.00 89.50 101 THR A O 1
ATOM 826 N N . CYS A 1 102 ? -14.823 -1.830 2.998 1.00 89.06 102 CYS A N 1
ATOM 827 C CA . CYS A 1 102 ? -14.968 -2.131 4.416 1.00 89.06 102 CYS A CA 1
ATOM 828 C C . CYS A 1 102 ? -16.258 -1.526 4.990 1.00 89.06 102 CYS A C 1
ATOM 830 O O . CYS A 1 102 ? -16.534 -0.342 4.803 1.00 89.06 102 CYS A O 1
ATOM 832 N N . ASN A 1 103 ? -17.018 -2.313 5.760 1.00 90.12 103 ASN A N 1
ATOM 833 C CA . ASN A 1 103 ? -18.158 -1.815 6.528 1.00 90.12 103 ASN A CA 1
ATOM 834 C C . ASN A 1 103 ? -17.847 -1.828 8.030 1.00 90.12 103 ASN A C 1
ATOM 836 O O . ASN A 1 103 ? -17.728 -2.883 8.653 1.00 90.12 103 ASN A O 1
ATOM 840 N N . VAL A 1 104 ? -17.799 -0.642 8.638 1.00 86.94 104 VAL A N 1
ATOM 841 C CA . VAL A 1 104 ? -17.536 -0.467 10.077 1.00 86.94 104 VAL A CA 1
ATOM 842 C C . VAL A 1 104 ? -18.625 -1.049 10.986 1.00 86.94 104 VAL A C 1
ATOM 844 O O . VAL A 1 104 ? -18.375 -1.257 12.169 1.00 86.94 104 VAL A O 1
ATOM 847 N N . LYS A 1 105 ? -19.821 -1.336 10.452 1.00 89.06 105 LYS A N 1
ATOM 848 C CA . LYS A 1 105 ? -20.955 -1.917 11.192 1.00 89.06 105 LYS A CA 1
ATOM 849 C C . LYS A 1 105 ? -20.935 -3.447 11.241 1.00 89.06 105 LYS A C 1
ATOM 851 O O . LYS A 1 105 ? -21.915 -4.056 11.666 1.00 89.06 105 LYS A O 1
ATOM 856 N N . TRP A 1 106 ? -19.869 -4.094 10.771 1.00 92.31 106 TRP A N 1
ATOM 857 C CA . TRP A 1 106 ? -19.770 -5.546 10.868 1.00 92.31 106 TRP A CA 1
ATOM 858 C C . TRP A 1 106 ? -19.780 -6.019 12.329 1.00 92.31 106 TRP A C 1
ATOM 860 O O . TRP A 1 106 ? -19.108 -5.423 13.178 1.00 92.31 106 TRP A O 1
ATOM 870 N N . PRO A 1 107 ? -20.492 -7.118 12.638 1.00 92.00 107 PRO A N 1
ATOM 871 C CA . PRO A 1 107 ? -20.670 -7.582 14.011 1.00 92.00 107 PRO A CA 1
ATOM 872 C C . PRO A 1 107 ? -19.351 -7.998 14.667 1.00 92.00 107 PRO A C 1
ATOM 874 O O . PRO A 1 107 ? -19.222 -7.947 15.884 1.00 92.00 107 PRO A O 1
ATOM 877 N N . GLU A 1 108 ? -18.345 -8.425 13.904 1.00 91.44 108 GLU A N 1
ATOM 878 C CA . GLU A 1 108 ? -16.998 -8.694 14.412 1.00 91.44 108 GLU A CA 1
ATOM 879 C C . GLU A 1 108 ? -16.318 -7.427 14.947 1.00 91.44 108 GLU A C 1
ATOM 881 O O . GLU A 1 108 ? -15.660 -7.487 15.986 1.00 91.44 108 GLU A O 1
ATOM 886 N N . ILE A 1 109 ? -16.510 -6.290 14.269 1.00 90.44 109 ILE A N 1
ATOM 887 C CA . ILE A 1 109 ? -15.966 -4.993 14.681 1.00 90.44 109 ILE A CA 1
ATOM 888 C C . ILE A 1 109 ? -16.731 -4.506 15.910 1.00 90.44 109 ILE A C 1
ATOM 890 O O . ILE A 1 109 ? -16.112 -4.285 16.949 1.00 90.44 109 ILE A O 1
ATOM 894 N N . CYS A 1 110 ? -18.065 -4.425 15.835 1.00 89.94 110 CYS A N 1
ATOM 895 C CA . CYS A 1 110 ? -18.903 -3.956 16.944 1.00 89.94 110 CYS A CA 1
ATOM 896 C C . CYS A 1 110 ? -18.652 -4.758 18.229 1.00 89.94 110 CYS A C 1
ATOM 898 O O . CYS A 1 110 ? -18.295 -4.175 19.247 1.00 89.94 110 CYS A O 1
ATOM 900 N N . ARG A 1 111 ? -18.668 -6.100 18.158 1.00 89.75 111 ARG A N 1
ATOM 901 C CA . ARG A 1 111 ? -18.394 -6.963 19.324 1.00 89.75 111 ARG A CA 1
ATOM 902 C C . ARG A 1 111 ? -17.033 -6.699 19.963 1.00 89.75 111 ARG A C 1
ATOM 904 O O . ARG A 1 111 ? -16.883 -6.879 21.170 1.00 89.75 111 ARG A O 1
ATOM 911 N N . HIS A 1 112 ? -16.018 -6.345 19.175 1.00 86.50 112 HIS A N 1
ATOM 912 C CA . HIS A 1 112 ? -14.697 -6.033 19.716 1.00 86.50 112 HIS A CA 1
ATOM 913 C C . HIS A 1 112 ? -14.656 -4.644 20.364 1.00 86.50 112 HIS A C 1
ATOM 915 O O . HIS A 1 112 ? -13.984 -4.467 21.379 1.00 86.50 112 HIS A O 1
ATOM 921 N N . LEU A 1 113 ? -15.369 -3.670 19.797 1.00 86.50 113 LEU A N 1
ATOM 922 C CA . LEU A 1 113 ? -15.482 -2.328 20.369 1.00 86.50 113 LEU A CA 1
ATOM 923 C C . LEU A 1 113 ? -16.259 -2.351 21.691 1.00 86.50 113 LEU A C 1
ATOM 925 O O . LEU A 1 113 ? -15.796 -1.760 22.665 1.00 86.50 113 LEU A O 1
ATOM 929 N N . ASP A 1 114 ? -17.359 -3.104 21.759 1.00 86.12 114 ASP A N 1
ATOM 930 C CA . ASP A 1 114 ? -18.188 -3.242 22.964 1.00 86.12 114 ASP A CA 1
ATOM 931 C C . ASP A 1 114 ? -17.398 -3.866 24.122 1.00 86.12 114 ASP A C 1
ATOM 933 O O . ASP A 1 114 ? -17.396 -3.351 25.239 1.00 86.12 114 ASP A O 1
ATOM 937 N N . LYS A 1 115 ? -16.628 -4.928 23.840 1.00 82.50 115 LYS A N 1
ATOM 938 C CA . LYS A 1 115 ? -15.747 -5.577 24.828 1.00 82.50 115 LYS A CA 1
ATOM 939 C C . LYS A 1 115 ? -14.652 -4.661 25.374 1.00 82.50 115 LYS A C 1
ATOM 941 O O . LYS A 1 115 ? -14.158 -4.899 26.471 1.00 82.50 115 LYS A O 1
ATOM 946 N N . ASN A 1 116 ? -14.270 -3.635 24.618 1.00 74.06 116 ASN A N 1
ATOM 947 C CA . ASN A 1 116 ? -13.200 -2.708 24.973 1.00 74.06 116 ASN A CA 1
ATOM 948 C C . ASN A 1 116 ? -13.734 -1.355 25.480 1.00 74.06 116 ASN A C 1
ATOM 950 O O . ASN A 1 116 ? -13.019 -0.357 25.411 1.00 74.06 116 ASN A O 1
ATOM 954 N N . GLY A 1 117 ? -14.978 -1.303 25.968 1.00 72.00 117 GLY A N 1
ATOM 955 C CA . GLY A 1 117 ? -15.546 -0.097 26.577 1.00 72.00 117 GLY A CA 1
ATOM 956 C C . GLY A 1 117 ? -16.103 0.921 25.579 1.00 72.00 117 GLY A C 1
ATOM 957 O O . GLY A 1 117 ? -16.081 2.115 25.858 1.00 72.00 117 GLY A O 1
ATOM 958 N N . GLY A 1 118 ? -16.576 0.478 24.408 1.00 67.44 118 GLY A N 1
ATOM 959 C CA . GLY A 1 118 ? -17.340 1.325 23.481 1.00 67.44 118 GLY A CA 1
ATOM 960 C C . GLY A 1 118 ? -16.510 2.381 22.743 1.00 67.44 118 GLY A C 1
ATOM 961 O O . GLY A 1 118 ? -17.009 3.455 22.410 1.00 67.44 118 GLY A O 1
ATOM 962 N N . THR A 1 119 ? -15.228 2.105 22.484 1.00 71.69 119 THR A N 1
ATOM 963 C CA . THR A 1 119 ? -14.368 3.027 21.724 1.00 71.69 119 THR A CA 1
ATOM 964 C C . THR A 1 119 ? -14.882 3.191 20.285 1.00 71.69 119 THR A C 1
ATOM 966 O O . THR A 1 119 ? -15.335 2.231 19.667 1.00 71.69 119 THR A O 1
ATOM 969 N N . GLN A 1 120 ? -14.782 4.395 19.712 1.00 80.75 120 GLN A N 1
ATOM 970 C CA . GLN A 1 120 ? -15.141 4.631 18.309 1.00 80.75 120 GLN A CA 1
ATOM 971 C C . GLN A 1 120 ? -14.276 3.788 17.357 1.00 80.75 120 GLN A C 1
ATOM 973 O O . GLN A 1 120 ? -13.060 3.692 17.537 1.00 80.75 120 GLN A O 1
ATOM 978 N N . ALA A 1 121 ? -14.889 3.242 16.300 1.00 82.44 121 ALA A N 1
ATOM 979 C CA . ALA A 1 121 ? -14.220 2.377 15.322 1.00 82.44 121 ALA A CA 1
ATOM 980 C C . ALA A 1 121 ? -12.954 3.022 14.724 1.00 82.44 121 ALA A C 1
ATOM 982 O O . ALA A 1 121 ? -11.925 2.367 14.581 1.00 82.44 121 ALA A O 1
ATOM 983 N N . GLN A 1 122 ? -12.996 4.334 14.471 1.00 82.50 122 GLN A N 1
ATOM 984 C CA . GLN A 1 122 ? -11.878 5.105 13.918 1.00 82.50 122 GLN A CA 1
ATOM 985 C C . GLN A 1 122 ? -10.605 5.081 14.783 1.00 82.50 122 GLN A C 1
ATOM 987 O O . GLN A 1 122 ? -9.505 5.219 14.257 1.00 82.50 122 GLN A O 1
ATOM 992 N N . ASN A 1 123 ? -10.728 4.890 16.100 1.00 82.50 123 ASN A N 1
ATOM 993 C CA . ASN A 1 123 ? -9.574 4.840 17.002 1.00 82.50 123 ASN A CA 1
ATOM 994 C C . ASN A 1 123 ? -8.915 3.450 17.012 1.00 82.50 123 ASN A C 1
ATOM 996 O O . ASN A 1 123 ? -7.844 3.279 17.588 1.00 82.50 123 ASN A O 1
ATOM 1000 N N . ARG A 1 124 ? -9.546 2.445 16.387 1.00 84.12 124 ARG A N 1
ATOM 1001 C CA . ARG A 1 124 ? -9.065 1.059 16.306 1.00 84.12 124 ARG A CA 1
ATOM 1002 C C . ARG A 1 124 ? -8.957 0.572 14.854 1.00 84.12 124 ARG A C 1
ATOM 1004 O O . ARG A 1 124 ? -9.568 -0.443 14.497 1.00 84.12 124 ARG A O 1
ATOM 1011 N N . PRO A 1 125 ? -8.163 1.259 14.005 1.00 84.75 125 PRO A N 1
ATOM 1012 C CA . PRO A 1 125 ? -7.976 0.862 12.609 1.00 84.75 125 PRO A CA 1
ATOM 1013 C C . PRO A 1 125 ? -7.331 -0.527 12.479 1.00 84.75 125 PRO A C 1
ATOM 1015 O O . PRO A 1 125 ? -7.569 -1.224 11.497 1.00 84.75 125 PRO A O 1
ATOM 1018 N N . ASP A 1 126 ? -6.585 -0.974 13.495 1.00 86.38 126 ASP A N 1
ATOM 1019 C CA . ASP A 1 126 ? -5.988 -2.311 13.574 1.00 86.38 126 ASP A CA 1
ATOM 1020 C C . ASP A 1 126 ? -7.037 -3.433 13.502 1.00 86.38 126 ASP A C 1
ATOM 1022 O O . ASP A 1 126 ? -6.839 -4.447 12.827 1.00 86.38 126 ASP A O 1
ATOM 1026 N N . ILE A 1 127 ? -8.175 -3.243 14.175 1.00 88.88 127 ILE A N 1
ATOM 1027 C CA . ILE A 1 127 ? -9.272 -4.214 14.198 1.00 88.88 127 ILE A CA 1
ATOM 1028 C C . ILE A 1 127 ? -10.033 -4.186 12.884 1.00 88.88 127 ILE A C 1
ATOM 1030 O O . ILE A 1 127 ? -10.315 -5.247 12.328 1.00 88.88 127 ILE A O 1
ATOM 1034 N N . ILE A 1 128 ? -10.311 -2.989 12.366 1.00 89.94 128 ILE A N 1
ATOM 1035 C CA . ILE A 1 128 ? -10.978 -2.809 11.074 1.00 89.94 128 ILE A CA 1
ATOM 1036 C C . ILE A 1 128 ? -10.171 -3.508 9.976 1.00 89.94 128 ILE A C 1
ATOM 1038 O O . ILE A 1 128 ? -10.717 -4.355 9.275 1.00 89.94 128 ILE A O 1
ATOM 1042 N N . ALA A 1 129 ? -8.863 -3.244 9.887 1.00 90.38 129 ALA A N 1
ATOM 1043 C CA . ALA A 1 129 ? -7.983 -3.853 8.892 1.00 90.38 129 ALA A CA 1
ATOM 1044 C C . ALA A 1 129 ? -7.937 -5.386 9.008 1.00 90.38 129 ALA A C 1
ATOM 1046 O O . ALA A 1 129 ? -7.945 -6.095 8.000 1.00 90.38 129 ALA A O 1
ATOM 1047 N N . ARG A 1 130 ? -7.933 -5.923 10.236 1.00 91.75 130 ARG A N 1
ATOM 1048 C CA . ARG A 1 130 ? -7.916 -7.374 10.463 1.00 91.75 130 ARG A CA 1
ATOM 1049 C C . ARG A 1 130 ? -9.232 -8.035 10.062 1.00 91.75 130 ARG A C 1
ATOM 1051 O O . ARG A 1 130 ? -9.203 -9.046 9.364 1.00 91.75 130 ARG A O 1
ATOM 1058 N N . VAL A 1 131 ? -10.370 -7.474 10.474 1.00 93.12 131 VAL A N 1
ATOM 1059 C CA . VAL A 1 131 ? -11.690 -7.992 10.083 1.00 93.12 131 VAL A CA 1
ATOM 1060 C C . VAL A 1 131 ? -11.868 -7.879 8.572 1.00 93.12 131 VAL A C 1
ATOM 1062 O O . VAL A 1 131 ? -12.298 -8.839 7.941 1.00 93.12 131 VAL A O 1
ATOM 1065 N N . PHE A 1 132 ? -11.469 -6.755 7.980 1.00 92.44 132 PHE A N 1
ATOM 1066 C CA . PHE A 1 132 ? -11.492 -6.555 6.538 1.00 92.44 132 PHE A CA 1
ATOM 1067 C C . PHE A 1 132 ? -10.696 -7.629 5.796 1.00 92.44 132 PHE A C 1
ATOM 1069 O O . PHE A 1 132 ? -11.238 -8.276 4.904 1.00 92.44 132 PHE A O 1
ATOM 1076 N N . ARG A 1 133 ? -9.458 -7.905 6.222 1.00 91.75 133 ARG A N 1
ATOM 1077 C CA . ARG A 1 133 ? -8.636 -8.976 5.644 1.00 91.75 133 ARG A CA 1
ATOM 1078 C C . ARG A 1 133 ? -9.325 -10.340 5.716 1.00 91.75 133 ARG A C 1
ATOM 1080 O O . ARG A 1 133 ? -9.316 -11.067 4.729 1.00 91.75 133 ARG A O 1
ATOM 1087 N N . ILE A 1 134 ? -9.934 -10.676 6.854 1.00 92.94 134 ILE A N 1
ATOM 1088 C CA . ILE A 1 134 ? -10.666 -11.941 7.025 1.00 92.94 134 ILE A CA 1
ATOM 1089 C C . ILE A 1 134 ? -11.857 -12.006 6.062 1.00 92.94 134 ILE A C 1
ATOM 1091 O O . ILE A 1 134 ? -12.048 -13.020 5.397 1.00 92.94 134 ILE A O 1
ATOM 1095 N N . LYS A 1 135 ? -12.634 -10.924 5.941 1.00 91.69 135 LYS A N 1
ATOM 1096 C CA . LYS A 1 135 ? -13.792 -10.868 5.037 1.00 91.69 135 LYS A CA 1
ATOM 1097 C C . LYS A 1 135 ? -13.387 -10.964 3.565 1.00 91.69 135 LYS A C 1
ATOM 1099 O O . LYS A 1 135 ? -14.042 -11.675 2.811 1.00 91.69 135 LYS A O 1
ATOM 1104 N N . VAL A 1 136 ? -12.285 -10.322 3.174 1.00 90.56 136 VAL A N 1
ATOM 1105 C CA . VAL A 1 136 ? -11.704 -10.456 1.829 1.00 90.56 136 VAL A CA 1
ATOM 1106 C C . VAL A 1 136 ? -11.319 -11.909 1.555 1.00 90.56 136 VAL A C 1
ATOM 1108 O O . VAL A 1 136 ? -11.683 -12.454 0.520 1.00 90.56 136 VAL A O 1
ATOM 1111 N N . GLN A 1 137 ? -10.636 -12.569 2.493 1.00 89.69 137 GLN A N 1
ATOM 1112 C CA . GLN A 1 137 ? -10.244 -13.973 2.341 1.00 89.69 137 GLN A CA 1
ATOM 1113 C C . GLN A 1 137 ? -11.451 -14.915 2.242 1.00 89.69 137 GLN A C 1
ATOM 1115 O O . GLN A 1 137 ? -11.440 -15.814 1.410 1.00 89.69 137 GLN A O 1
ATOM 1120 N N . GLN A 1 138 ? -12.501 -14.679 3.036 1.00 89.56 138 GLN A N 1
ATOM 1121 C CA . GLN A 1 138 ? -13.760 -15.431 2.956 1.00 89.56 138 GLN A CA 1
ATOM 1122 C C . GLN A 1 138 ? -14.473 -15.234 1.612 1.00 89.56 138 GLN A C 1
ATOM 1124 O O . GLN A 1 138 ? -15.024 -16.182 1.056 1.00 89.56 138 GLN A O 1
ATOM 1129 N N . CYS A 1 139 ? -14.448 -14.010 1.079 1.00 86.94 139 CYS A N 1
ATOM 1130 C CA . CYS A 1 139 ? -14.974 -13.708 -0.249 1.00 86.94 139 CYS A CA 1
ATOM 1131 C C . CYS A 1 139 ? -14.217 -14.508 -1.319 1.00 86.94 139 CYS A C 1
ATOM 1133 O O . CYS A 1 139 ? -14.832 -15.210 -2.115 1.00 86.94 139 CYS A O 1
ATOM 1135 N N . PHE A 1 140 ? -12.881 -14.493 -1.277 1.00 83.19 140 PHE A N 1
ATOM 1136 C CA . PHE A 1 140 ? -12.056 -15.268 -2.203 1.00 83.19 140 PHE A CA 1
ATOM 1137 C C . PHE A 1 140 ? -12.294 -16.775 -2.107 1.00 83.19 140 PHE A C 1
ATOM 1139 O O . PHE A 1 140 ? -12.423 -17.422 -3.141 1.00 83.19 140 PHE A O 1
ATOM 1146 N N . SER A 1 141 ? -12.372 -17.342 -0.898 1.00 84.31 141 SER A N 1
ATOM 1147 C CA . SER A 1 141 ? -12.618 -18.780 -0.747 1.00 84.31 141 SER A CA 1
ATOM 1148 C C . SER A 1 141 ? -13.976 -19.184 -1.319 1.00 84.31 141 SER A C 1
ATOM 1150 O O . SER A 1 141 ? -14.054 -20.174 -2.037 1.00 84.31 141 SER A O 1
ATOM 1152 N N . GLY A 1 142 ? -15.022 -18.387 -1.074 1.00 82.44 142 GLY A N 1
ATOM 1153 C CA . GLY A 1 142 ? -16.356 -18.657 -1.616 1.00 82.44 142 GLY A CA 1
ATOM 1154 C C . GLY A 1 142 ? -16.453 -18.474 -3.133 1.00 82.44 142 GLY A C 1
ATOM 1155 O O . GLY A 1 142 ? -17.249 -19.147 -3.779 1.00 82.44 142 GLY A O 1
ATOM 1156 N N . LEU A 1 143 ? -15.642 -17.587 -3.718 1.00 76.06 143 LEU A N 1
ATOM 1157 C CA . LEU A 1 143 ? -15.594 -17.377 -5.168 1.00 76.06 143 LEU A CA 1
ATOM 1158 C C . LEU A 1 143 ? -14.766 -18.452 -5.887 1.00 76.06 143 LEU A C 1
ATOM 1160 O O . LEU A 1 143 ? -15.102 -18.818 -7.005 1.00 76.06 143 LEU A O 1
ATOM 1164 N N . CYS A 1 144 ? -13.722 -18.992 -5.254 1.00 64.31 144 CYS A N 1
ATOM 1165 C CA . CYS A 1 144 ? -12.897 -20.048 -5.846 1.00 64.31 144 CYS A CA 1
ATOM 1166 C C . CYS A 1 144 ? -13.568 -21.434 -5.876 1.00 64.31 144 CYS A C 1
ATOM 1168 O O . CYS A 1 144 ? -13.167 -22.259 -6.691 1.00 64.31 144 CYS A O 1
ATOM 1170 N N . GLU A 1 145 ? -14.558 -21.719 -5.022 1.00 55.44 145 GLU A N 1
ATOM 1171 C CA . GLU A 1 145 ? -15.210 -23.042 -4.964 1.00 55.44 145 GLU A CA 1
ATOM 1172 C C . GLU A 1 145 ? -16.079 -23.397 -6.197 1.00 55.44 145 GLU A C 1
ATOM 1174 O O . GLU A 1 145 ? -16.058 -24.564 -6.590 1.00 55.44 145 GLU A O 1
ATOM 1179 N N . PRO A 1 146 ? -16.805 -22.466 -6.860 1.00 52.53 146 PRO A N 1
ATOM 1180 C CA . PRO A 1 146 ? -17.625 -22.809 -8.033 1.00 52.53 146 PRO A CA 1
ATOM 1181 C C . PRO A 1 146 ? -17.017 -22.442 -9.400 1.00 52.53 146 PRO A C 1
ATOM 1183 O O . PRO A 1 146 ? -17.398 -23.034 -10.410 1.00 52.53 146 PRO A O 1
ATOM 1186 N N . THR A 1 147 ? -16.123 -21.450 -9.499 1.00 51.84 147 THR A N 1
ATOM 1187 C CA . THR A 1 147 ? -15.723 -20.887 -10.805 1.00 51.84 147 THR A CA 1
ATOM 1188 C C . THR A 1 147 ? -14.377 -21.423 -11.275 1.00 51.84 147 THR A C 1
ATOM 1190 O O . THR A 1 147 ? -13.352 -20.757 -11.168 1.00 51.84 147 THR A O 1
ATOM 1193 N N . GLY A 1 148 ? -14.382 -22.628 -11.839 1.00 50.47 148 GLY A N 1
ATOM 1194 C CA . GLY A 1 148 ? -13.171 -23.344 -12.248 1.00 50.47 148 GLY A CA 1
ATOM 1195 C C . GLY A 1 148 ? -12.241 -22.660 -13.264 1.00 50.47 148 GLY A C 1
ATOM 1196 O O . GLY A 1 148 ? -11.163 -23.193 -13.461 1.00 50.47 148 GLY A O 1
ATOM 1197 N N . HIS A 1 149 ? -12.574 -21.527 -13.901 1.00 51.88 149 HIS A N 1
ATOM 1198 C CA . HIS A 1 149 ? -11.703 -20.897 -14.919 1.00 51.88 149 HIS A CA 1
ATOM 1199 C C . HIS A 1 149 ? -11.913 -19.380 -15.110 1.00 51.88 149 HIS A C 1
ATOM 1201 O O . HIS A 1 149 ? -11.653 -18.858 -16.192 1.00 51.88 149 HIS A O 1
ATOM 1207 N N . SER A 1 150 ? -12.423 -18.644 -14.116 1.00 58.25 150 SER A N 1
ATOM 1208 C CA . SER A 1 150 ? -12.742 -17.222 -14.325 1.00 58.25 150 SER A CA 1
ATOM 1209 C C . SER A 1 150 ? -11.694 -16.294 -13.713 1.00 58.25 150 SER A C 1
ATOM 1211 O O . SER A 1 150 ? -11.578 -16.197 -12.494 1.00 58.25 150 SER A O 1
ATOM 1213 N N . ALA A 1 151 ? -10.963 -15.560 -14.557 1.00 62.94 151 ALA A N 1
ATOM 1214 C CA . ALA A 1 151 ? -10.088 -14.479 -14.114 1.00 62.94 151 ALA A CA 1
ATOM 1215 C C . ALA A 1 151 ? -10.917 -13.324 -13.518 1.00 62.94 151 ALA A C 1
ATOM 1217 O O . ALA A 1 151 ? -11.940 -12.913 -14.082 1.00 62.94 151 ALA A O 1
ATOM 1218 N N . MET A 1 152 ? -10.478 -12.803 -12.372 1.00 71.56 152 MET A N 1
ATOM 1219 C CA . MET A 1 152 ? -11.192 -11.797 -11.589 1.00 71.56 152 MET A CA 1
ATOM 1220 C C . MET A 1 152 ? -10.231 -10.718 -11.101 1.00 71.56 152 MET A C 1
ATOM 1222 O O . MET A 1 152 ? -9.151 -11.027 -10.599 1.00 71.56 152 MET A O 1
ATOM 1226 N N . TRP A 1 153 ? -10.654 -9.459 -11.196 1.00 72.31 153 TRP A N 1
ATOM 1227 C CA . TRP A 1 153 ? -9.974 -8.354 -10.525 1.00 72.31 153 TRP A CA 1
ATOM 1228 C C . TRP A 1 153 ? -10.695 -8.020 -9.235 1.00 72.31 153 TRP A C 1
ATOM 1230 O O . TRP A 1 153 ? -11.900 -7.770 -9.246 1.00 72.31 153 TRP A O 1
ATOM 1240 N N . LEU A 1 154 ? -9.940 -7.980 -8.140 1.00 74.00 154 LEU A N 1
ATOM 1241 C CA . LEU A 1 154 ? -10.411 -7.417 -6.887 1.00 74.00 154 LEU A CA 1
ATOM 1242 C C . LEU A 1 154 ? -9.759 -6.054 -6.674 1.00 74.00 154 LEU A C 1
ATOM 1244 O O . LEU A 1 154 ? -8.544 -5.964 -6.501 1.00 74.00 154 LEU A O 1
ATOM 1248 N N . GLN A 1 155 ? -10.580 -5.012 -6.617 1.00 77.44 155 GLN A N 1
ATOM 1249 C CA . GLN A 1 155 ? -10.174 -3.725 -6.078 1.00 77.44 155 GLN A CA 1
ATOM 1250 C C . GLN A 1 155 ? -10.600 -3.631 -4.612 1.00 77.44 155 GLN A C 1
ATOM 1252 O O . GLN A 1 155 ? -11.770 -3.796 -4.264 1.00 77.44 155 GLN A O 1
ATOM 1257 N N . VAL A 1 156 ? -9.629 -3.354 -3.750 1.00 73.25 156 VAL A N 1
ATOM 1258 C CA . VAL A 1 156 ? -9.829 -3.054 -2.332 1.00 73.25 156 VAL A CA 1
ATOM 1259 C C . VAL A 1 156 ? -9.768 -1.539 -2.159 1.00 73.25 156 VAL A C 1
ATOM 1261 O O . VAL A 1 156 ? -8.809 -0.923 -2.625 1.00 73.25 156 VAL A O 1
ATOM 1264 N N . ILE A 1 157 ? -10.786 -0.960 -1.516 1.00 63.50 157 ILE A N 1
ATOM 1265 C CA . ILE A 1 157 ? -10.865 0.472 -1.175 1.00 63.50 157 ILE A CA 1
ATOM 1266 C C . ILE A 1 157 ? -10.863 0.630 0.343 1.00 63.50 157 ILE A C 1
ATOM 1268 O O . ILE A 1 157 ? -11.610 -0.128 1.010 1.00 63.50 157 ILE A O 1
#

Radius of gyration: 22.08 Å; chains: 1; bounding box: 44×40×58 Å